Protein AF-A0A833D590-F1 (afdb_monomer_lite)

Radius of gyration: 21.76 Å; chains: 1; bounding box: 54×56×54 Å

Sequence (115 aa):
MNRILATIAAAAILALPVAAAAPKIEEAAKVFATVEADQKRLGTFCEMFKNMTLAEAEQDEKKAQDLEQKIDTSMKELGNDFITAWELQAEIDADSPDGKVYFAAADKLMAKCPR

pLDDT: mean 88.56, std 17.46, range [34.62, 98.62]

Secondary structure (DSSP, 8-state):
-------------------PPPHHHHHHHHHHHHHHH-HHHHHHHHHHHHHHHHHHH---HHHHHHHHHHHHHHHHHH-HHHHHHHHGGGT--TTSHHHHHHHHHHHHHHTTS--

Structure (mmCIF, N/CA/C/O backbone):
data_AF-A0A833D590-F1
#
_entry.id   AF-A0A833D590-F1
#
loop_
_atom_site.group_PDB
_atom_site.id
_atom_site.type_symbol
_atom_site.label_atom_id
_atom_site.label_alt_id
_atom_site.label_comp_id
_atom_site.label_asym_id
_atom_site.label_entity_id
_atom_site.label_seq_id
_atom_site.pdbx_PDB_ins_code
_atom_site.Cartn_x
_atom_site.Cartn_y
_atom_site.Cartn_z
_atom_site.occupancy
_atom_site.B_iso_or_equiv
_atom_site.auth_seq_id
_atom_site.auth_comp_id
_atom_site.auth_asym_id
_atom_site.auth_atom_id
_atom_site.pdbx_PDB_model_num
ATOM 1 N N . MET A 1 1 ? 31.078 -47.422 -42.639 1.00 36.84 1 MET A N 1
ATOM 2 C CA . MET A 1 1 ? 30.997 -46.191 -43.453 1.00 36.84 1 MET A CA 1
ATOM 3 C C . MET A 1 1 ? 29.620 -45.586 -43.254 1.00 36.84 1 MET A C 1
ATOM 5 O O . MET A 1 1 ? 28.667 -46.291 -43.528 1.00 36.84 1 MET A O 1
ATOM 9 N N . ASN A 1 2 ? 29.582 -44.345 -42.748 1.00 34.62 2 ASN A N 1
ATOM 10 C CA . ASN A 1 2 ? 28.575 -43.281 -42.922 1.00 34.62 2 ASN A CA 1
ATOM 11 C C . ASN A 1 2 ? 27.069 -43.619 -42.838 1.00 34.62 2 ASN A C 1
ATOM 13 O O . ASN A 1 2 ? 26.593 -44.483 -43.547 1.00 34.62 2 ASN A O 1
ATOM 17 N N . ARG A 1 3 ? 26.198 -42.875 -42.151 1.00 43.25 3 ARG A N 1
ATOM 18 C CA . ARG A 1 3 ? 26.281 -41.582 -41.456 1.00 43.25 3 ARG A CA 1
ATOM 19 C C . ARG A 1 3 ? 24.972 -41.429 -40.666 1.00 43.25 3 ARG A C 1
ATOM 21 O O . ARG A 1 3 ? 23.901 -41.708 -41.192 1.00 43.25 3 ARG A O 1
ATOM 28 N N . ILE A 1 4 ? 25.092 -40.967 -39.428 1.00 54.81 4 ILE A N 1
ATOM 29 C CA . ILE A 1 4 ? 24.008 -40.469 -38.575 1.00 54.81 4 ILE A CA 1
ATOM 30 C C . ILE A 1 4 ? 23.418 -39.218 -39.238 1.00 54.81 4 ILE A C 1
ATOM 32 O O . ILE A 1 4 ? 24.187 -38.333 -39.609 1.00 54.81 4 ILE A O 1
ATOM 36 N N . LEU A 1 5 ? 22.092 -39.105 -39.340 1.00 47.72 5 LEU A N 1
ATOM 37 C CA . LEU A 1 5 ? 21.425 -37.817 -39.546 1.00 47.72 5 LEU A CA 1
ATOM 38 C C . LEU A 1 5 ? 20.230 -37.712 -38.598 1.00 47.72 5 LEU A C 1
ATOM 40 O O . LEU A 1 5 ? 19.147 -38.229 -38.854 1.00 47.72 5 LEU A O 1
ATOM 44 N N . ALA A 1 6 ? 20.498 -37.057 -37.471 1.00 52.00 6 ALA A N 1
ATOM 45 C CA . ALA A 1 6 ? 19.517 -36.556 -36.530 1.00 52.00 6 ALA A CA 1
ATOM 46 C C . ALA A 1 6 ? 18.843 -35.314 -37.129 1.00 52.00 6 ALA A C 1
ATOM 48 O O . ALA A 1 6 ? 19.507 -34.320 -37.422 1.00 52.00 6 ALA A O 1
ATOM 49 N N . THR A 1 7 ? 17.527 -35.359 -37.299 1.00 52.59 7 THR A N 1
ATOM 50 C CA . THR A 1 7 ? 16.707 -34.191 -37.625 1.00 52.59 7 THR A CA 1
ATOM 51 C C . THR A 1 7 ? 16.362 -33.476 -36.322 1.00 52.59 7 THR A C 1
ATOM 53 O O . THR A 1 7 ? 15.396 -33.805 -35.639 1.00 52.59 7 THR A O 1
ATOM 56 N N . ILE A 1 8 ? 17.200 -32.511 -35.944 1.00 52.59 8 ILE A N 1
ATOM 57 C CA . ILE A 1 8 ? 16.915 -31.566 -34.862 1.00 52.59 8 ILE A CA 1
ATOM 58 C C . ILE A 1 8 ? 15.896 -30.564 -35.411 1.00 52.59 8 ILE A C 1
ATOM 60 O O . ILE A 1 8 ? 16.242 -29.681 -36.194 1.00 52.59 8 ILE A O 1
ATOM 64 N N . ALA A 1 9 ? 14.629 -30.717 -35.028 1.00 53.41 9 ALA A N 1
ATOM 65 C CA . ALA A 1 9 ? 13.625 -29.680 -35.218 1.00 53.41 9 ALA A CA 1
ATOM 66 C C . ALA A 1 9 ? 13.965 -28.519 -34.272 1.00 53.41 9 ALA A C 1
ATOM 68 O O . ALA A 1 9 ? 13.759 -28.600 -33.062 1.00 53.41 9 ALA A O 1
ATOM 69 N N . ALA A 1 10 ? 14.557 -27.463 -34.828 1.00 50.72 10 ALA A N 1
ATOM 70 C CA . ALA A 1 10 ? 14.830 -26.227 -34.119 1.00 50.72 10 ALA A CA 1
ATOM 71 C C . ALA A 1 10 ? 13.501 -25.578 -33.701 1.00 50.72 10 ALA A C 1
ATOM 73 O O . ALA A 1 10 ? 12.788 -25.006 -34.525 1.00 50.72 10 ALA A O 1
ATOM 74 N N . ALA A 1 11 ? 13.168 -25.674 -32.414 1.00 51.00 11 ALA A N 1
ATOM 75 C CA . ALA A 1 11 ? 12.152 -24.839 -31.795 1.00 51.00 11 ALA A CA 1
ATOM 76 C C . ALA A 1 11 ? 12.682 -23.399 -31.770 1.00 51.00 11 ALA A C 1
ATOM 78 O O . ALA A 1 11 ? 13.447 -23.015 -30.887 1.00 51.00 11 ALA A O 1
ATOM 79 N N . ALA A 1 12 ? 12.318 -22.613 -32.782 1.00 48.44 12 ALA A N 1
ATOM 80 C CA . ALA A 1 12 ? 12.504 -21.173 -32.764 1.00 48.44 12 ALA A CA 1
ATOM 81 C C . ALA A 1 12 ? 11.571 -20.595 -31.691 1.00 48.44 12 ALA A C 1
ATOM 83 O O . ALA A 1 12 ? 10.395 -20.337 -31.939 1.00 48.44 12 ALA A O 1
ATOM 84 N N . ILE A 1 13 ? 12.094 -20.440 -30.474 1.00 58.59 13 ILE A N 1
ATOM 85 C CA . ILE A 1 13 ? 11.468 -19.609 -29.452 1.00 58.59 13 ILE A CA 1
ATOM 86 C C . ILE A 1 13 ? 11.520 -18.190 -30.010 1.00 58.59 13 ILE A C 1
ATOM 88 O O . ILE A 1 13 ? 12.576 -17.558 -30.035 1.00 58.59 13 ILE A O 1
ATOM 92 N N . LEU A 1 14 ? 10.386 -17.716 -30.522 1.00 47.12 14 LEU A N 1
ATOM 93 C CA . LEU A 1 14 ? 10.176 -16.303 -30.782 1.00 47.12 14 LEU A CA 1
ATOM 94 C C . LEU A 1 14 ? 10.317 -15.598 -29.433 1.00 47.12 14 LEU A C 1
ATOM 96 O O . LEU A 1 14 ? 9.390 -15.589 -28.626 1.00 47.12 14 LEU A O 1
ATOM 100 N N . ALA A 1 15 ? 11.502 -15.050 -29.171 1.00 54.97 15 ALA A N 1
ATOM 101 C CA . ALA A 1 15 ? 11.688 -14.044 -28.146 1.00 54.97 15 ALA A CA 1
ATOM 102 C C . ALA A 1 15 ? 10.900 -12.813 -28.606 1.00 54.97 15 ALA A C 1
ATOM 104 O O . ALA A 1 15 ? 11.423 -11.942 -29.300 1.00 54.97 15 ALA A O 1
ATOM 105 N N . LEU A 1 16 ? 9.602 -12.793 -28.297 1.00 53.16 16 LEU A N 1
ATOM 106 C CA . LEU A 1 16 ? 8.830 -11.565 -28.352 1.00 53.16 16 LEU A CA 1
ATOM 107 C C . LEU A 1 16 ? 9.549 -10.572 -27.434 1.00 53.16 16 LEU A C 1
ATOM 109 O O . LEU A 1 16 ? 9.914 -10.953 -26.316 1.00 53.16 16 LEU A O 1
ATOM 113 N N . PRO A 1 17 ? 9.798 -9.333 -27.883 1.00 51.78 17 PRO A N 1
ATOM 114 C CA . PRO A 1 17 ? 10.295 -8.315 -26.984 1.00 51.78 17 PRO A CA 1
ATOM 115 C C . PRO A 1 17 ? 9.256 -8.194 -25.872 1.00 51.78 17 PRO A C 1
ATOM 117 O O . PRO A 1 17 ? 8.105 -7.841 -26.128 1.00 51.78 17 PRO A O 1
ATOM 120 N N . VAL A 1 18 ? 9.642 -8.554 -24.646 1.00 58.50 18 VAL A N 1
ATOM 121 C CA . VAL A 1 18 ? 8.902 -8.133 -23.461 1.00 58.50 18 VAL A CA 1
ATOM 122 C C . VAL A 1 18 ? 8.912 -6.617 -23.549 1.00 58.50 18 VAL A C 1
ATOM 124 O O . VAL A 1 18 ? 9.964 -5.997 -23.397 1.00 58.50 18 VAL A O 1
ATOM 127 N N . ALA A 1 19 ? 7.775 -6.034 -23.926 1.00 61.22 19 ALA A N 1
ATOM 128 C CA . ALA A 1 19 ? 7.597 -4.602 -23.825 1.00 61.22 19 ALA A CA 1
ATOM 129 C C . ALA A 1 19 ? 7.875 -4.262 -22.360 1.00 61.22 19 ALA A C 1
ATOM 131 O O . ALA A 1 19 ? 7.196 -4.778 -21.470 1.00 61.22 19 ALA A O 1
ATOM 132 N N . ALA A 1 20 ? 8.942 -3.501 -22.119 1.00 71.12 20 ALA A N 1
ATOM 133 C CA . ALA A 1 20 ? 9.198 -2.951 -20.801 1.00 71.12 20 ALA A CA 1
ATOM 134 C C . ALA A 1 20 ? 7.950 -2.172 -20.381 1.00 71.12 20 ALA A C 1
ATOM 136 O O . ALA A 1 20 ? 7.353 -1.479 -21.214 1.00 71.12 20 ALA A O 1
ATOM 137 N N . ALA A 1 21 ? 7.538 -2.343 -19.127 1.00 81.19 21 ALA A N 1
ATOM 138 C CA . ALA A 1 21 ? 6.367 -1.651 -18.622 1.00 81.19 21 ALA A CA 1
ATOM 139 C C . ALA A 1 21 ? 6.587 -0.137 -18.715 1.00 81.19 21 ALA A C 1
ATOM 141 O O . ALA A 1 21 ? 7.728 0.342 -18.706 1.00 81.19 21 ALA A O 1
ATOM 142 N N . ALA A 1 22 ? 5.506 0.634 -18.801 1.00 90.69 22 ALA A N 1
ATOM 143 C CA . ALA A 1 22 ? 5.638 2.083 -18.775 1.00 90.69 22 ALA A CA 1
ATOM 144 C C . ALA A 1 22 ? 6.407 2.523 -17.506 1.00 90.69 22 ALA A C 1
ATOM 146 O O . ALA A 1 22 ? 6.190 1.950 -16.435 1.00 90.69 22 ALA A O 1
ATOM 147 N N . PRO A 1 23 ? 7.267 3.561 -17.566 1.00 93.56 23 PRO A N 1
ATOM 148 C CA . PRO A 1 23 ? 8.116 3.950 -16.435 1.00 93.56 23 PRO A CA 1
ATOM 149 C C . PRO A 1 23 ? 7.360 4.152 -15.114 1.00 93.56 23 PRO A C 1
ATOM 151 O O . PRO A 1 23 ? 7.855 3.760 -14.060 1.00 93.56 23 PRO A O 1
ATOM 154 N N . LYS A 1 24 ? 6.128 4.685 -15.175 1.00 95.00 24 LYS A N 1
ATOM 155 C CA . LYS A 1 24 ? 5.259 4.872 -14.001 1.00 95.00 24 LYS A CA 1
ATOM 156 C C . LYS A 1 24 ? 4.866 3.553 -13.318 1.00 95.00 24 LYS A C 1
ATOM 158 O O . LYS A 1 24 ? 4.733 3.501 -12.101 1.00 95.00 24 LYS A O 1
ATOM 163 N N . ILE A 1 25 ? 4.722 2.478 -14.091 1.00 97.19 25 ILE A N 1
ATOM 164 C CA . ILE A 1 25 ? 4.379 1.137 -13.600 1.00 97.19 25 ILE A CA 1
ATOM 165 C C . ILE A 1 25 ? 5.587 0.493 -12.927 1.00 97.19 25 ILE A C 1
ATOM 167 O O . ILE A 1 25 ? 5.470 -0.080 -1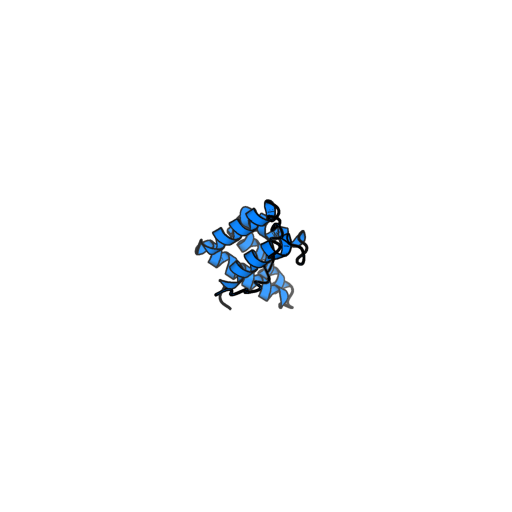1.846 1.00 97.19 25 ILE A O 1
ATOM 171 N N . GLU A 1 26 ? 6.767 0.624 -13.536 1.00 95.19 26 GLU A N 1
ATOM 172 C CA . GLU A 1 26 ? 8.011 0.145 -12.930 1.00 95.19 26 GLU A CA 1
ATOM 173 C C . GLU A 1 26 ? 8.331 0.887 -11.627 1.00 95.19 26 GLU A C 1
ATOM 175 O O . GLU A 1 26 ? 8.832 0.288 -10.675 1.00 95.19 26 GLU A O 1
ATOM 180 N N . GLU A 1 27 ? 8.052 2.190 -11.576 1.00 97.12 27 GLU A N 1
ATOM 181 C CA . GLU A 1 27 ? 8.192 3.000 -10.369 1.00 97.12 27 GLU A CA 1
ATOM 182 C C . GLU A 1 27 ? 7.229 2.543 -9.270 1.00 97.12 27 GLU A C 1
ATOM 184 O O . GLU A 1 27 ? 7.676 2.282 -8.153 1.00 97.12 27 GLU A O 1
ATOM 189 N N . ALA A 1 28 ? 5.951 2.325 -9.591 1.00 98.12 28 ALA A N 1
ATOM 190 C CA . ALA A 1 28 ? 4.981 1.783 -8.641 1.00 98.12 28 ALA A CA 1
ATOM 191 C C . ALA A 1 28 ? 5.409 0.417 -8.083 1.00 98.12 28 ALA A C 1
ATOM 193 O O . ALA A 1 28 ? 5.421 0.209 -6.869 1.00 98.12 28 ALA A O 1
ATOM 194 N N . ALA A 1 29 ? 5.864 -0.493 -8.952 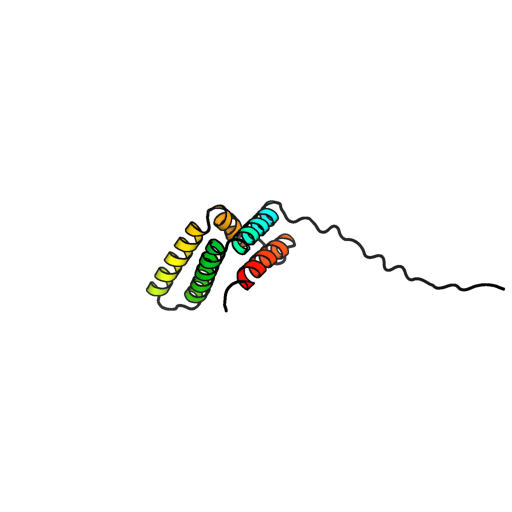1.00 97.81 29 ALA A N 1
ATOM 195 C CA . ALA A 1 29 ? 6.371 -1.798 -8.536 1.00 97.81 29 ALA A CA 1
ATOM 196 C C . ALA A 1 29 ? 7.588 -1.683 -7.597 1.00 97.81 29 ALA A C 1
ATOM 198 O O . ALA A 1 29 ? 7.707 -2.447 -6.634 1.00 97.81 29 ALA A O 1
ATOM 199 N N . LYS A 1 30 ? 8.483 -0.712 -7.833 1.00 98.12 30 LYS A N 1
ATOM 200 C CA . LYS A 1 30 ? 9.603 -0.420 -6.924 1.00 98.12 30 LYS A CA 1
ATOM 201 C C . LYS A 1 30 ? 9.103 0.104 -5.584 1.00 98.12 30 LYS A C 1
ATOM 203 O O . LYS A 1 30 ? 9.565 -0.387 -4.559 1.00 98.12 30 LYS A O 1
ATOM 208 N N . VAL A 1 31 ? 8.155 1.042 -5.572 1.00 98.62 31 VAL A N 1
ATOM 209 C CA . VAL A 1 31 ? 7.571 1.573 -4.332 1.00 98.62 31 VAL A CA 1
ATOM 210 C C . VAL A 1 31 ? 6.959 0.443 -3.502 1.00 98.62 31 VAL A C 1
ATOM 212 O O . VAL A 1 31 ? 7.308 0.307 -2.327 1.00 98.62 31 VAL A O 1
ATOM 215 N N . PHE A 1 32 ? 6.163 -0.445 -4.105 1.00 98.62 32 PHE A N 1
ATOM 216 C CA . PHE A 1 32 ? 5.617 -1.618 -3.410 1.00 98.62 32 PHE A CA 1
ATOM 217 C C . PHE A 1 32 ? 6.711 -2.525 -2.837 1.00 98.62 32 PHE A C 1
ATOM 219 O O . PHE A 1 32 ? 6.607 -2.962 -1.692 1.00 98.62 32 PHE A O 1
ATOM 226 N N . ALA A 1 33 ? 7.805 -2.746 -3.572 1.00 98.25 33 ALA A N 1
ATOM 227 C CA . ALA A 1 33 ? 8.946 -3.504 -3.062 1.00 98.25 33 ALA A CA 1
ATOM 228 C C . ALA A 1 33 ? 9.655 -2.807 -1.881 1.00 98.25 33 ALA A C 1
ATO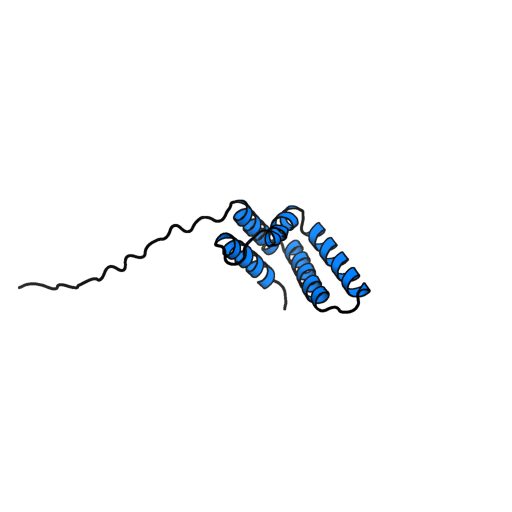M 230 O O . ALA A 1 33 ? 10.153 -3.488 -0.983 1.00 98.25 33 ALA A O 1
ATOM 231 N N . THR A 1 34 ? 9.691 -1.468 -1.837 1.00 98.19 34 THR A N 1
ATOM 232 C CA . THR A 1 34 ? 10.228 -0.741 -0.670 1.00 98.19 34 THR A CA 1
ATOM 233 C C . THR A 1 34 ? 9.324 -0.863 0.555 1.00 98.19 34 THR A C 1
ATOM 235 O O . THR A 1 34 ? 9.837 -0.996 1.662 1.00 98.19 34 THR A O 1
ATOM 238 N N . VAL A 1 35 ? 7.999 -0.873 0.369 1.00 98.50 35 VAL A N 1
ATOM 239 C CA . VAL A 1 35 ? 7.037 -1.134 1.452 1.00 98.50 35 VAL A CA 1
ATOM 240 C C . VAL A 1 35 ? 7.175 -2.569 1.953 1.00 98.50 35 VAL A C 1
ATOM 242 O O . VAL A 1 35 ? 7.230 -2.773 3.158 1.00 98.50 35 VAL A O 1
ATOM 245 N N . GLU A 1 36 ? 7.312 -3.552 1.055 1.00 97.56 36 GLU A N 1
ATOM 246 C CA . GLU A 1 36 ? 7.573 -4.956 1.414 1.00 97.56 36 GLU A CA 1
ATOM 247 C C . GLU A 1 36 ? 8.826 -5.106 2.295 1.00 97.56 36 GLU A C 1
ATOM 249 O O . GLU A 1 36 ? 8.841 -5.917 3.221 1.00 97.56 36 GLU A O 1
ATOM 254 N N . ALA A 1 37 ? 9.887 -4.353 1.997 1.00 97.75 37 ALA A N 1
ATOM 255 C CA . ALA A 1 37 ? 11.168 -4.454 2.691 1.00 97.75 37 ALA A CA 1
ATOM 256 C C . ALA A 1 37 ? 11.221 -3.696 4.032 1.00 97.75 37 ALA A C 1
ATOM 258 O O . ALA A 1 37 ? 12.075 -4.000 4.868 1.00 97.75 37 ALA A O 1
ATOM 259 N N . ASP A 1 38 ? 10.334 -2.724 4.253 1.00 97.94 38 ASP A N 1
ATOM 260 C CA . ASP A 1 38 ? 10.258 -1.938 5.485 1.00 97.94 38 ASP A CA 1
ATOM 261 C C . ASP A 1 38 ? 9.191 -2.521 6.418 1.00 97.94 38 ASP A C 1
ATOM 263 O O . ASP A 1 38 ? 7.997 -2.435 6.152 1.00 97.94 38 ASP A O 1
ATOM 267 N N . GLN A 1 39 ? 9.605 -3.090 7.553 1.00 96.81 39 GLN A N 1
ATOM 268 C CA . GLN A 1 39 ? 8.678 -3.752 8.479 1.00 96.81 39 GLN A CA 1
ATOM 269 C C . GLN A 1 39 ? 7.586 -2.825 9.029 1.00 96.81 39 GLN A C 1
ATOM 271 O O . GLN A 1 39 ? 6.468 -3.284 9.270 1.00 96.81 39 GLN A O 1
ATOM 276 N N . LYS A 1 40 ? 7.888 -1.537 9.238 1.00 97.75 40 LYS A N 1
ATOM 277 C CA . LYS A 1 40 ? 6.902 -0.577 9.738 1.00 97.75 40 LYS A CA 1
ATOM 278 C C . LYS A 1 40 ? 5.890 -0.263 8.642 1.00 97.75 40 LYS A C 1
ATOM 280 O O . LYS A 1 40 ? 4.693 -0.355 8.897 1.00 97.75 40 LYS A O 1
ATOM 285 N N . ARG A 1 41 ? 6.354 0.076 7.433 1.00 98.12 41 ARG A N 1
ATOM 286 C CA . ARG A 1 41 ? 5.466 0.369 6.295 1.00 98.12 41 ARG A CA 1
ATOM 287 C C . ARG A 1 41 ? 4.653 -0.863 5.910 1.00 98.12 41 ARG A C 1
ATOM 289 O O . ARG A 1 41 ? 3.459 -0.732 5.680 1.00 98.12 41 ARG A O 1
ATOM 296 N N . LEU A 1 42 ? 5.247 -2.054 5.928 1.00 98.56 42 LEU A N 1
ATOM 297 C CA . LEU A 1 42 ? 4.535 -3.307 5.695 1.00 98.56 42 LEU A CA 1
ATOM 298 C C . LEU A 1 42 ? 3.414 -3.526 6.716 1.00 98.56 42 LEU A C 1
ATOM 300 O O . LEU A 1 42 ? 2.302 -3.882 6.338 1.00 98.56 42 LEU A O 1
ATOM 304 N N . GLY A 1 43 ? 3.686 -3.280 8.002 1.00 98.19 43 GLY A N 1
ATOM 305 C CA . GLY A 1 43 ? 2.671 -3.344 9.054 1.00 98.19 43 GLY A CA 1
ATOM 306 C C . GLY A 1 43 ? 1.504 -2.389 8.794 1.00 98.19 43 GLY A C 1
ATOM 307 O O . GLY A 1 43 ? 0.353 -2.825 8.790 1.00 98.19 43 GLY A O 1
ATOM 308 N N . THR A 1 44 ? 1.802 -1.119 8.496 1.00 98.50 44 THR A N 1
ATOM 309 C CA . THR A 1 44 ? 0.789 -0.110 8.139 1.00 98.50 44 THR A CA 1
ATOM 310 C C . THR A 1 44 ? -0.008 -0.523 6.896 1.00 98.50 44 THR A C 1
ATOM 312 O O . THR A 1 44 ? -1.232 -0.413 6.885 1.00 98.50 44 THR A O 1
ATOM 315 N N . PHE A 1 45 ? 0.656 -1.050 5.864 1.00 98.56 45 PHE A N 1
ATOM 316 C CA . PHE A 1 45 ? 0.001 -1.532 4.649 1.00 98.56 45 PHE A CA 1
ATOM 317 C C . PHE A 1 45 ? -0.960 -2.689 4.938 1.00 98.56 45 PHE A C 1
ATOM 319 O O . PHE A 1 45 ? -2.086 -2.700 4.447 1.00 98.56 45 PHE A O 1
ATOM 326 N N . CYS A 1 46 ? -0.559 -3.651 5.766 1.00 98.38 46 CYS A N 1
ATOM 327 C CA . CYS A 1 46 ? -1.423 -4.780 6.093 1.00 98.38 46 CYS A CA 1
ATOM 328 C C . CYS A 1 46 ? -2.636 -4.378 6.935 1.00 98.38 46 CYS A C 1
ATOM 330 O O . CYS A 1 46 ? -3.716 -4.945 6.761 1.00 98.38 46 CYS A O 1
ATOM 332 N N . GLU A 1 47 ? -2.490 -3.387 7.816 1.00 97.88 47 GLU A N 1
ATOM 333 C CA . GLU A 1 47 ? -3.629 -2.803 8.523 1.00 97.88 47 GLU A CA 1
ATOM 334 C C . GLU A 1 47 ? -4.587 -2.089 7.560 1.00 97.88 47 GLU A C 1
ATOM 336 O O . GLU A 1 47 ? -5.796 -2.319 7.624 1.00 97.88 47 GLU A O 1
ATOM 341 N N . MET A 1 48 ? -4.053 -1.298 6.623 1.00 97.75 48 MET A N 1
ATOM 342 C CA . MET A 1 48 ? -4.833 -0.660 5.560 1.00 97.75 48 MET A CA 1
ATOM 343 C C . MET A 1 48 ? -5.629 -1.692 4.756 1.00 97.75 48 MET A C 1
ATOM 345 O O . MET A 1 48 ? -6.848 -1.583 4.649 1.00 97.75 48 MET A O 1
ATOM 349 N N . PHE A 1 49 ? -4.957 -2.728 4.247 1.00 96.75 49 PHE A N 1
ATO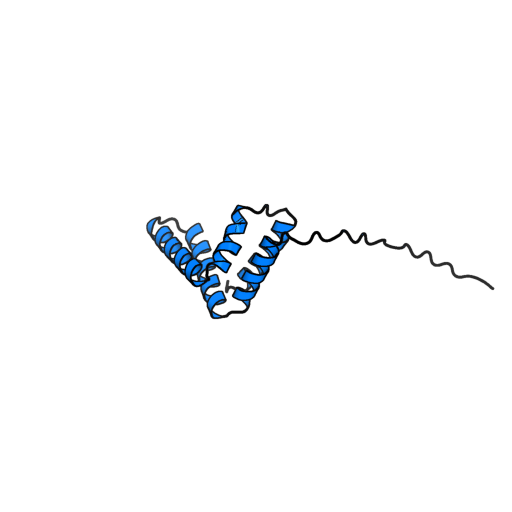M 350 C CA . PHE A 1 49 ? -5.568 -3.764 3.415 1.00 96.75 49 PHE A CA 1
ATOM 351 C C . PHE A 1 49 ? -6.671 -4.537 4.155 1.00 96.75 49 PHE A C 1
ATOM 353 O O . PHE A 1 49 ? -7.752 -4.786 3.614 1.00 96.75 49 PHE A O 1
ATOM 360 N N . LYS A 1 50 ? -6.444 -4.849 5.437 1.00 96.62 50 LYS A N 1
ATOM 361 C CA . LYS A 1 50 ? -7.470 -5.435 6.304 1.00 96.62 50 LYS A CA 1
ATOM 362 C C . LYS A 1 50 ? -8.677 -4.509 6.451 1.00 96.62 50 LYS A C 1
ATOM 364 O O . LYS A 1 50 ? -9.808 -4.975 6.341 1.00 96.62 50 LYS A O 1
ATOM 369 N N . ASN A 1 51 ? -8.455 -3.221 6.714 1.00 96.94 51 ASN A N 1
ATOM 370 C CA . ASN A 1 51 ? -9.546 -2.262 6.882 1.00 96.94 51 ASN A CA 1
ATOM 371 C C . ASN A 1 51 ? -10.338 -2.068 5.582 1.00 96.94 51 ASN A C 1
ATOM 373 O O . ASN A 1 51 ? -11.556 -1.972 5.664 1.00 96.94 51 ASN A O 1
ATOM 377 N N . MET A 1 52 ? -9.690 -2.097 4.409 1.00 95.19 52 MET A N 1
ATOM 378 C CA . MET A 1 52 ? -10.378 -2.090 3.107 1.00 95.19 52 MET A CA 1
ATOM 379 C C . MET A 1 52 ? -11.314 -3.294 2.968 1.00 95.19 52 MET A C 1
ATOM 381 O O . MET A 1 52 ? -12.500 -3.125 2.708 1.00 95.19 52 MET A O 1
ATOM 385 N N . THR A 1 53 ? -10.813 -4.499 3.256 1.00 94.38 53 THR A N 1
ATOM 386 C CA . THR A 1 53 ? -11.620 -5.732 3.207 1.00 94.38 53 THR A CA 1
ATOM 387 C C . THR A 1 53 ? -12.808 -5.678 4.177 1.00 94.38 53 THR A C 1
ATOM 389 O O . THR A 1 53 ? -13.903 -6.141 3.867 1.00 94.38 53 THR A O 1
ATOM 392 N N . LEU A 1 54 ? -12.604 -5.115 5.375 1.00 95.75 54 LEU A N 1
ATOM 393 C CA . LEU A 1 54 ? -13.678 -4.932 6.352 1.00 95.75 54 LEU A CA 1
ATOM 394 C C . LEU A 1 54 ? -14.701 -3.891 5.889 1.00 95.75 54 LEU A C 1
ATOM 396 O O . LEU A 1 54 ? -15.891 -4.113 6.082 1.00 95.75 54 LEU A O 1
ATOM 400 N N . ALA A 1 55 ? -14.254 -2.784 5.291 1.00 95.31 55 ALA A N 1
ATOM 401 C CA . ALA A 1 55 ? -15.126 -1.712 4.821 1.00 95.31 55 ALA A CA 1
ATOM 402 C C . ALA A 1 55 ? -16.048 -2.197 3.696 1.00 95.31 55 ALA A C 1
ATOM 404 O O . ALA A 1 55 ? -17.239 -1.912 3.725 1.00 95.31 55 ALA A O 1
ATOM 405 N N . GLU A 1 56 ? -15.531 -3.005 2.765 1.00 93.00 56 GLU A N 1
ATOM 406 C CA . GLU A 1 56 ? -16.320 -3.613 1.682 1.00 93.00 56 GLU A CA 1
ATOM 407 C C . GLU A 1 56 ? -17.441 -4.535 2.189 1.00 93.00 56 GLU A C 1
ATOM 409 O O . GLU A 1 56 ? -18.480 -4.674 1.542 1.00 93.00 56 GLU A O 1
ATOM 414 N N . ALA A 1 57 ? -17.234 -5.181 3.339 1.00 94.31 57 ALA A N 1
ATOM 415 C CA . ALA A 1 57 ? -18.197 -6.099 3.941 1.00 94.31 57 ALA A CA 1
ATOM 416 C C . ALA A 1 57 ? -19.129 -5.431 4.971 1.00 94.31 57 ALA A C 1
ATOM 418 O O . ALA A 1 57 ? -20.085 -6.066 5.429 1.00 94.31 57 ALA A O 1
ATOM 419 N N . GLU A 1 58 ? -18.848 -4.191 5.376 1.00 96.56 58 GLU A N 1
ATOM 420 C CA . GLU A 1 58 ? -19.584 -3.496 6.428 1.00 96.56 58 GLU A CA 1
ATOM 421 C C . GLU A 1 58 ? -20.891 -2.898 5.888 1.00 96.56 58 GLU A C 1
ATOM 423 O O . GLU A 1 58 ? -20.938 -2.285 4.826 1.00 96.56 58 GLU A O 1
ATOM 428 N N . GLN A 1 59 ? -21.978 -3.090 6.636 1.00 96.44 59 GLN A N 1
ATOM 429 C CA . GLN A 1 59 ? -23.317 -2.616 6.265 1.00 96.44 59 GLN A CA 1
ATOM 430 C C . GLN A 1 59 ? -23.758 -1.413 7.102 1.00 96.44 59 GLN A C 1
ATOM 432 O O . GLN A 1 59 ? -24.698 -0.709 6.735 1.00 96.44 59 GLN A O 1
ATOM 437 N N . ASP A 1 60 ? -23.106 -1.186 8.241 1.00 97.69 60 ASP A N 1
ATOM 438 C CA . ASP A 1 60 ? -23.312 -0.011 9.074 1.00 97.69 60 ASP A CA 1
ATOM 439 C C . ASP A 1 60 ? -22.492 1.167 8.530 1.00 97.69 60 ASP A C 1
ATOM 441 O O . ASP A 1 60 ? -21.262 1.170 8.588 1.00 97.69 60 ASP A O 1
ATOM 445 N N . GLU A 1 61 ? -23.185 2.191 8.031 1.00 95.44 61 GLU A N 1
ATOM 446 C CA . GLU A 1 61 ? -22.582 3.384 7.419 1.00 95.44 61 GLU A CA 1
ATOM 447 C C . GL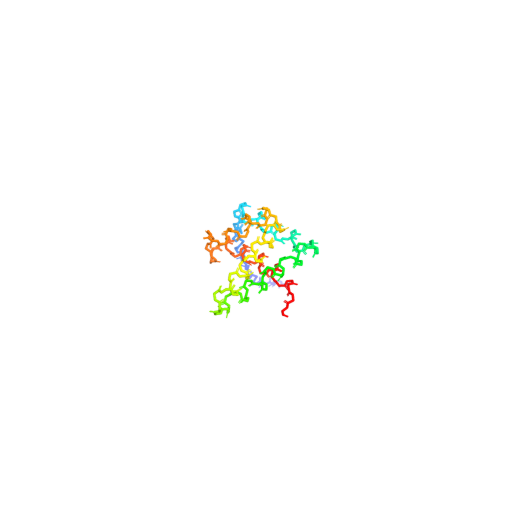U A 1 61 ? -21.564 4.076 8.335 1.00 95.44 61 GLU A C 1
ATOM 449 O O . GLU A 1 61 ? -20.503 4.505 7.882 1.00 95.44 61 GLU A O 1
ATOM 454 N N . LYS A 1 62 ? -21.839 4.146 9.642 1.00 96.12 62 LYS A N 1
ATOM 455 C CA . LYS A 1 62 ? -20.933 4.804 10.585 1.00 96.12 62 LYS A CA 1
ATOM 456 C C . LYS A 1 62 ? -19.649 3.998 10.756 1.00 96.12 62 LYS A C 1
ATOM 458 O O . LYS A 1 62 ? -18.563 4.570 10.791 1.00 96.12 62 LYS A O 1
ATOM 463 N N . LYS A 1 63 ? -19.756 2.673 10.856 1.00 96.81 63 LYS A N 1
ATOM 464 C CA . LYS A 1 63 ? -18.574 1.806 10.939 1.00 96.81 63 LYS A CA 1
ATOM 465 C C . LYS A 1 63 ? -17.776 1.800 9.639 1.00 96.81 63 LYS A C 1
ATOM 467 O O . LYS A 1 63 ? -16.550 1.790 9.708 1.00 96.81 63 LYS A O 1
ATOM 472 N N . ALA A 1 64 ? -18.445 1.840 8.487 1.00 95.50 64 ALA A N 1
ATOM 473 C CA . ALA A 1 64 ? -17.785 1.968 7.192 1.00 95.50 64 ALA A CA 1
ATOM 474 C C . ALA A 1 64 ? -16.978 3.275 7.125 1.00 95.50 64 ALA A C 1
ATOM 476 O O . ALA A 1 64 ? -15.786 3.243 6.828 1.00 95.50 64 ALA A O 1
ATOM 477 N N . GLN A 1 65 ? -17.569 4.398 7.547 1.00 96.06 65 GLN A N 1
ATOM 478 C CA . GLN A 1 65 ? -16.875 5.685 7.624 1.00 96.06 65 GLN A CA 1
ATOM 479 C C . GLN A 1 65 ? -15.669 5.656 8.584 1.00 96.06 65 GLN A C 1
ATOM 481 O O . GLN A 1 65 ? -14.606 6.195 8.271 1.00 96.06 65 GLN A O 1
ATOM 486 N N . ASP A 1 66 ? -15.802 5.016 9.750 1.00 97.50 66 ASP A N 1
ATOM 487 C CA . ASP A 1 66 ? -14.688 4.852 10.694 1.00 97.50 66 ASP A CA 1
ATOM 488 C C . ASP A 1 66 ? -13.546 4.002 10.092 1.00 97.50 66 ASP A C 1
ATOM 490 O O . ASP A 1 66 ? -12.373 4.216 10.416 1.00 97.50 66 ASP A O 1
ATOM 494 N N . LEU A 1 67 ? -13.861 3.026 9.231 1.00 97.69 67 LEU A N 1
ATOM 495 C CA . LEU A 1 67 ? -12.871 2.219 8.508 1.00 97.69 67 LEU A CA 1
ATOM 496 C C . LEU A 1 67 ? -12.197 3.020 7.388 1.00 97.69 67 LEU A C 1
ATOM 498 O O . LEU A 1 67 ? -10.972 2.976 7.290 1.00 97.69 67 LEU A O 1
ATOM 502 N N . GLU A 1 68 ? -12.950 3.802 6.614 1.00 96.38 68 GLU A N 1
ATOM 503 C CA . GLU A 1 68 ? -12.412 4.713 5.592 1.00 96.38 68 GLU A CA 1
ATOM 504 C C . GLU A 1 68 ? -11.405 5.702 6.189 1.00 96.38 68 GLU A C 1
ATOM 506 O O . GLU A 1 68 ? -10.291 5.839 5.688 1.00 96.38 68 GLU A O 1
ATOM 511 N N . GLN A 1 69 ? -11.721 6.310 7.337 1.00 97.94 69 GLN A N 1
ATOM 512 C CA . GLN A 1 69 ? -10.791 7.218 8.022 1.00 97.94 69 GLN A CA 1
ATOM 513 C C . GLN A 1 69 ? -9.483 6.530 8.444 1.00 97.94 69 GLN A C 1
ATOM 515 O O . GLN A 1 69 ? -8.411 7.148 8.426 1.00 97.94 69 GLN A O 1
ATOM 520 N N . LYS A 1 70 ? -9.546 5.250 8.831 1.00 97.69 70 LYS A N 1
ATOM 521 C CA . LYS A 1 70 ? -8.348 4.462 9.153 1.00 97.69 70 LYS A CA 1
ATOM 522 C C . LYS A 1 70 ? -7.539 4.153 7.900 1.00 97.69 70 LYS A C 1
ATOM 524 O O . LYS A 1 70 ? -6.323 4.303 7.943 1.00 97.69 70 LYS A O 1
ATOM 529 N N . ILE A 1 71 ? -8.195 3.785 6.800 1.00 97.81 71 ILE A N 1
ATOM 530 C CA . ILE A 1 71 ? -7.548 3.557 5.499 1.00 97.81 71 ILE A CA 1
ATOM 531 C C . ILE A 1 71 ? -6.818 4.830 5.051 1.00 97.81 71 ILE A C 1
ATOM 533 O O . ILE A 1 71 ? -5.625 4.772 4.761 1.00 97.81 71 ILE A O 1
ATOM 537 N N . ASP A 1 72 ? -7.480 5.988 5.104 1.00 97.38 72 ASP A N 1
ATOM 538 C CA . ASP A 1 72 ? -6.889 7.289 4.767 1.00 97.38 72 ASP A CA 1
ATOM 539 C C . ASP A 1 72 ? -5.682 7.635 5.645 1.00 97.38 72 ASP A C 1
ATOM 541 O O . ASP A 1 72 ? -4.694 8.213 5.182 1.00 97.38 72 ASP A O 1
ATOM 5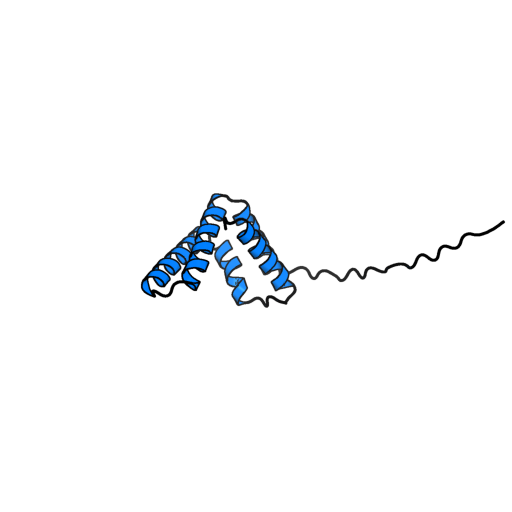45 N N . THR A 1 73 ? -5.758 7.306 6.935 1.00 97.81 73 THR A N 1
ATOM 546 C CA . THR A 1 73 ? -4.648 7.511 7.872 1.00 97.81 73 THR A CA 1
ATOM 547 C C . THR A 1 73 ? -3.465 6.622 7.497 1.00 97.81 73 THR A C 1
ATOM 549 O O . THR A 1 73 ? -2.348 7.123 7.372 1.00 97.81 73 THR A O 1
ATOM 552 N N . SER A 1 74 ? -3.702 5.336 7.228 1.00 98.06 74 SER A N 1
ATOM 553 C CA . SER A 1 74 ? -2.656 4.412 6.788 1.00 98.06 74 SER A CA 1
ATOM 554 C C . SER A 1 74 ? -2.032 4.833 5.454 1.00 98.06 74 SER A C 1
ATOM 556 O O . SER A 1 74 ? -0.811 4.809 5.335 1.00 98.06 74 SER A O 1
ATOM 558 N N . MET A 1 75 ? -2.824 5.297 4.481 1.00 97.25 75 MET A N 1
ATOM 559 C CA . MET A 1 75 ? -2.324 5.832 3.205 1.00 97.25 75 MET A CA 1
ATOM 560 C C . MET A 1 75 ? -1.349 6.996 3.422 1.00 97.25 75 MET A C 1
ATOM 562 O O . MET A 1 75 ? -0.250 7.009 2.865 1.00 97.25 75 MET A O 1
ATOM 566 N N . LYS A 1 76 ? -1.703 7.946 4.297 1.00 97.25 76 LYS A N 1
ATOM 567 C CA . LYS A 1 76 ? -0.826 9.076 4.653 1.00 97.25 76 LYS A CA 1
ATOM 568 C C . LYS A 1 76 ? 0.452 8.620 5.354 1.00 97.25 76 LYS A C 1
ATOM 570 O O . LYS A 1 76 ? 1.520 9.163 5.083 1.00 97.25 76 LYS A O 1
ATOM 575 N N . GLU A 1 77 ? 0.360 7.629 6.238 1.00 97.69 77 GLU A N 1
ATOM 576 C CA . GLU A 1 77 ? 1.523 7.060 6.926 1.00 97.69 77 GLU A CA 1
ATOM 577 C C . GLU A 1 77 ? 2.453 6.264 6.000 1.00 97.69 77 GLU A C 1
ATOM 579 O O . GLU A 1 77 ? 3.662 6.219 6.244 1.00 97.69 77 GLU A O 1
ATOM 584 N N . LEU A 1 78 ? 1.912 5.648 4.945 1.00 98.00 78 LEU A N 1
ATOM 585 C CA . LEU A 1 78 ? 2.685 4.934 3.926 1.00 98.00 78 LEU A CA 1
ATOM 586 C C . LEU A 1 78 ? 3.480 5.879 3.023 1.00 98.00 78 LEU A C 1
ATOM 588 O O . LEU A 1 78 ? 4.537 5.476 2.530 1.00 98.00 78 LEU A O 1
ATOM 592 N N . GLY A 1 79 ? 3.016 7.122 2.877 1.00 97.50 79 GLY A N 1
ATOM 593 C CA . GLY A 1 79 ? 3.716 8.204 2.193 1.00 97.50 79 GLY A CA 1
ATOM 594 C C . GLY A 1 79 ? 3.194 8.492 0.785 1.00 97.50 79 GLY A C 1
ATOM 595 O O . GLY A 1 79 ? 2.519 7.679 0.158 1.00 97.50 79 GLY A O 1
ATOM 596 N N . ASN A 1 80 ? 3.522 9.682 0.275 1.00 97.62 80 ASN A N 1
ATOM 597 C CA . ASN A 1 80 ? 3.028 10.167 -1.020 1.00 97.62 80 ASN A CA 1
ATOM 598 C C . ASN A 1 80 ? 3.502 9.324 -2.214 1.00 97.62 80 ASN A C 1
ATOM 600 O O . ASN A 1 80 ? 2.797 9.247 -3.218 1.00 97.62 80 ASN A O 1
ATOM 604 N N . ASP A 1 81 ? 4.683 8.711 -2.119 1.00 97.56 81 ASP A N 1
ATOM 605 C CA . ASP A 1 81 ? 5.197 7.772 -3.121 1.00 97.56 81 ASP A CA 1
ATOM 606 C C . ASP A 1 81 ? 4.272 6.557 -3.246 1.00 97.56 81 ASP A C 1
ATOM 608 O O . ASP A 1 81 ? 3.894 6.174 -4.352 1.00 97.56 81 ASP A O 1
ATOM 612 N N . PHE A 1 82 ? 3.852 5.999 -2.108 1.00 98.38 82 PHE A N 1
ATOM 613 C CA . PHE A 1 82 ? 2.905 4.895 -2.064 1.00 98.38 82 PHE A CA 1
ATOM 614 C C . PHE A 1 82 ? 1.526 5.309 -2.566 1.00 98.38 82 PHE A C 1
ATOM 616 O O . PHE A 1 82 ? 0.964 4.590 -3.381 1.00 98.38 82 PHE A O 1
ATOM 623 N N . ILE A 1 83 ? 1.007 6.464 -2.138 1.00 97.88 83 ILE A N 1
ATOM 624 C CA . ILE A 1 83 ? -0.292 6.975 -2.607 1.00 97.88 83 ILE A CA 1
ATOM 625 C C . ILE A 1 83 ? -0.291 7.094 -4.135 1.00 97.88 83 ILE A C 1
ATOM 627 O O . ILE A 1 83 ? -1.152 6.518 -4.793 1.00 97.88 83 ILE A O 1
ATOM 631 N N . THR A 1 84 ? 0.731 7.745 -4.698 1.00 97.44 84 THR A N 1
ATOM 632 C CA . THR A 1 84 ? 0.870 7.914 -6.153 1.00 97.44 84 THR A CA 1
ATOM 633 C C . THR A 1 84 ? 0.933 6.563 -6.864 1.00 97.44 84 THR A C 1
ATOM 635 O O . THR A 1 84 ? 0.277 6.373 -7.882 1.00 97.44 84 THR A O 1
ATOM 638 N N . ALA A 1 85 ? 1.702 5.609 -6.328 1.00 97.94 85 ALA A N 1
ATOM 639 C CA . ALA A 1 85 ? 1.780 4.262 -6.881 1.00 97.94 85 ALA A CA 1
ATOM 640 C C . ALA A 1 85 ? 0.426 3.536 -6.815 1.00 97.94 85 ALA A C 1
ATOM 642 O O . ALA A 1 85 ? 0.016 2.934 -7.799 1.00 97.94 85 ALA A O 1
ATOM 643 N N . TRP A 1 86 ? -0.271 3.607 -5.681 1.00 97.50 86 TRP A N 1
ATOM 644 C CA . TRP A 1 86 ? -1.525 2.900 -5.416 1.00 97.50 86 TRP A CA 1
ATOM 645 C C . TRP A 1 86 ? -2.703 3.424 -6.243 1.00 97.50 86 TRP A C 1
ATOM 647 O O . TRP A 1 86 ? -3.554 2.647 -6.679 1.00 97.50 86 TRP A O 1
ATOM 657 N N . GLU A 1 87 ? -2.760 4.734 -6.481 1.00 96.25 87 GLU A N 1
ATOM 658 C CA . GLU A 1 87 ? -3.826 5.383 -7.254 1.00 96.25 87 GLU A CA 1
ATOM 659 C C . GLU A 1 87 ? -3.787 5.020 -8.744 1.00 96.25 87 GLU A C 1
ATOM 661 O O . GLU A 1 87 ? -4.823 5.050 -9.410 1.00 96.25 87 GLU A O 1
ATOM 666 N N . LEU A 1 88 ? -2.634 4.578 -9.265 1.00 96.19 88 LEU A N 1
ATOM 667 C CA . LEU A 1 88 ? -2.510 4.159 -10.664 1.00 96.19 88 LEU A CA 1
ATOM 668 C C . LEU A 1 88 ? -3.461 3.018 -11.034 1.00 96.19 88 LEU A C 1
ATOM 670 O O . LEU A 1 88 ? -3.837 2.912 -12.200 1.00 96.19 88 LEU A O 1
ATOM 674 N N . GLN A 1 89 ? -3.893 2.192 -10.076 1.00 93.81 89 GLN A N 1
ATOM 675 C CA . GLN A 1 89 ? -4.858 1.120 -10.344 1.00 93.81 89 GLN A CA 1
ATOM 676 C C . GLN A 1 89 ? -6.167 1.626 -10.970 1.00 93.81 89 GLN A C 1
ATOM 678 O O . GLN A 1 89 ? -6.810 0.882 -11.702 1.00 93.81 89 GLN A O 1
ATOM 683 N N . ALA A 1 90 ? -6.549 2.885 -10.718 1.00 94.50 90 ALA A N 1
ATOM 684 C CA . ALA A 1 90 ? -7.747 3.492 -11.295 1.00 94.50 90 ALA A CA 1
ATOM 685 C C . ALA A 1 90 ? -7.590 3.835 -12.790 1.00 94.50 90 ALA A C 1
ATOM 687 O O . ALA A 1 90 ? -8.583 4.035 -13.486 1.00 94.50 90 ALA A O 1
ATOM 688 N N . GLU A 1 91 ? -6.353 3.911 -13.289 1.00 93.06 91 GLU A N 1
ATOM 689 C CA . GLU A 1 91 ? -6.028 4.280 -14.672 1.00 93.06 91 GLU A CA 1
ATOM 690 C C . GLU A 1 91 ? -5.597 3.088 -15.536 1.00 93.06 91 GLU A C 1
ATOM 692 O O . GLU A 1 91 ? -5.472 3.221 -16.756 1.00 93.06 91 GLU A O 1
ATOM 697 N N . ILE A 1 92 ? -5.294 1.945 -14.918 1.00 94.06 92 ILE A N 1
ATOM 698 C CA . ILE A 1 92 ? -4.668 0.805 -15.586 1.00 94.06 92 ILE A CA 1
ATOM 699 C C . ILE A 1 92 ? -5.718 -0.237 -15.976 1.00 94.06 92 ILE A C 1
ATOM 701 O O . ILE A 1 92 ? -6.468 -0.734 -15.142 1.00 94.06 92 ILE A O 1
ATOM 705 N N . ASP A 1 93 ? -5.699 -0.646 -17.244 1.00 95.06 93 ASP A N 1
ATOM 706 C CA . ASP A 1 93 ? -6.385 -1.859 -17.690 1.00 95.06 93 ASP A CA 1
ATOM 707 C C . ASP A 1 93 ? -5.655 -3.099 -17.147 1.00 95.06 93 ASP A C 1
ATOM 709 O O . ASP A 1 93 ? -4.492 -3.340 -17.491 1.00 95.06 93 ASP A O 1
ATOM 713 N N . ALA A 1 94 ? -6.337 -3.893 -16.320 1.00 92.75 94 ALA A N 1
ATOM 714 C CA . ALA A 1 94 ? -5.791 -5.094 -15.692 1.00 92.75 94 ALA A CA 1
ATOM 715 C C . ALA A 1 94 ? -5.322 -6.165 -16.687 1.00 92.75 94 ALA A C 1
ATOM 717 O O . ALA A 1 94 ? -4.363 -6.884 -16.396 1.00 92.75 94 ALA A O 1
ATOM 718 N N . ASP A 1 95 ? -5.926 -6.236 -17.876 1.00 94.69 95 ASP A N 1
ATOM 719 C CA . ASP A 1 95 ? -5.569 -7.235 -18.887 1.00 94.69 95 ASP A CA 1
ATOM 720 C C . ASP A 1 95 ? -4.382 -6.806 -19.767 1.00 94.69 95 ASP A C 1
ATOM 722 O O . ASP A 1 95 ? -3.774 -7.633 -20.470 1.00 94.69 95 ASP A O 1
ATOM 726 N N . SER A 1 96 ? -4.000 -5.527 -19.696 1.00 94.88 96 SER A N 1
ATOM 727 C CA . SER A 1 96 ? -2.865 -4.968 -20.429 1.00 94.88 96 SER A CA 1
ATOM 728 C C . SER A 1 96 ? -1.510 -5.494 -19.914 1.00 94.88 96 SER A C 1
ATOM 730 O O . SER A 1 96 ? -1.407 -5.984 -18.785 1.00 94.88 96 SER A O 1
ATOM 732 N N . PRO A 1 97 ? -0.425 -5.398 -20.712 1.00 95.19 97 PRO A N 1
ATOM 733 C CA . PRO A 1 97 ? 0.921 -5.732 -20.238 1.00 95.19 97 PRO A CA 1
ATOM 734 C C . PRO A 1 97 ? 1.329 -4.950 -18.980 1.00 95.19 97 PRO A C 1
ATOM 736 O O . PRO A 1 97 ? 1.875 -5.541 -18.051 1.00 95.19 97 PRO A O 1
ATOM 739 N N . ASP A 1 98 ? 1.003 -3.657 -18.928 1.00 95.38 98 ASP A N 1
ATOM 740 C CA . ASP A 1 98 ? 1.258 -2.790 -17.773 1.00 95.38 98 ASP A CA 1
ATOM 741 C C . ASP A 1 98 ? 0.422 -3.206 -16.554 1.00 95.38 98 ASP A C 1
ATOM 743 O O . ASP A 1 98 ? 0.957 -3.305 -15.449 1.00 95.38 98 ASP A O 1
ATOM 747 N N . GLY A 1 99 ? -0.857 -3.539 -16.759 1.00 95.69 99 GLY A N 1
ATOM 748 C CA . GLY A 1 99 ? -1.743 -4.087 -15.728 1.00 95.69 99 GLY A CA 1
ATOM 749 C C . GLY A 1 99 ? -1.173 -5.328 -15.074 1.00 95.69 99 GLY A C 1
ATOM 750 O O . GLY A 1 99 ? -1.050 -5.384 -13.854 1.00 95.69 99 GLY A O 1
ATOM 751 N N . LYS A 1 100 ? -0.711 -6.288 -15.874 1.00 96.31 100 LYS A N 1
ATOM 752 C CA . LYS A 1 100 ? -0.107 -7.520 -15.350 1.00 96.31 100 LYS A CA 1
ATOM 753 C C . LYS A 1 100 ? 1.116 -7.249 -14.480 1.00 96.31 100 LYS A C 1
ATOM 755 O O . LYS A 1 100 ? 1.289 -7.923 -13.470 1.00 96.31 100 LYS A O 1
ATOM 760 N N . VAL A 1 101 ? 1.954 -6.279 -14.848 1.00 96.31 101 VAL A N 1
ATOM 761 C CA . VAL A 1 101 ? 3.130 -5.910 -14.044 1.00 96.31 101 VAL A CA 1
ATOM 762 C C . VAL A 1 101 ? 2.709 -5.223 -12.747 1.00 96.31 101 VAL A C 1
ATOM 764 O O . VAL A 1 101 ? 3.182 -5.608 -11.676 1.00 96.31 101 VAL A O 1
ATOM 767 N N . TYR A 1 102 ? 1.804 -4.248 -12.832 1.00 97.88 102 TYR A N 1
ATOM 768 C CA . TYR A 1 102 ? 1.295 -3.517 -11.676 1.00 97.88 102 TYR A CA 1
ATOM 769 C C . TYR A 1 102 ? 0.622 -4.448 -10.660 1.00 97.88 102 TYR A C 1
ATOM 771 O O . TYR A 1 102 ? 1.032 -4.505 -9.498 1.00 97.88 102 TYR A O 1
ATOM 779 N N . PHE A 1 103 ? -0.371 -5.223 -11.106 1.00 97.69 103 PHE A N 1
ATOM 780 C CA . PHE A 1 103 ? -1.156 -6.092 -10.235 1.00 97.69 103 PHE A CA 1
ATOM 781 C C . PHE A 1 103 ? -0.319 -7.244 -9.677 1.00 97.69 103 PHE A C 1
ATOM 783 O O . PHE A 1 103 ? -0.457 -7.554 -8.502 1.00 97.69 103 PHE A O 1
ATOM 790 N N . ALA A 1 104 ? 0.649 -7.792 -10.423 1.00 97.94 104 ALA A N 1
ATOM 791 C CA . ALA A 1 104 ? 1.577 -8.778 -9.860 1.00 97.94 104 ALA A CA 1
ATOM 792 C C . ALA A 1 104 ? 2.442 -8.203 -8.721 1.00 97.94 104 ALA A C 1
ATOM 794 O O . ALA A 1 104 ? 2.738 -8.907 -7.752 1.00 97.94 104 ALA A O 1
ATOM 795 N N . ALA A 1 105 ? 2.861 -6.936 -8.815 1.00 98.25 105 ALA A N 1
ATOM 796 C CA . ALA A 1 105 ? 3.612 -6.278 -7.749 1.00 98.25 105 ALA A CA 1
ATOM 797 C C . ALA A 1 105 ? 2.729 -5.979 -6.525 1.00 98.25 105 ALA A C 1
ATOM 799 O O . ALA A 1 105 ? 3.154 -6.231 -5.394 1.00 98.25 105 ALA A O 1
ATOM 800 N N . ALA A 1 106 ? 1.498 -5.505 -6.744 1.00 97.94 106 ALA A N 1
ATOM 801 C CA . ALA A 1 106 ? 0.518 -5.288 -5.682 1.00 97.94 106 ALA A CA 1
ATOM 802 C C . ALA A 1 106 ? 0.142 -6.606 -4.979 1.00 97.94 106 ALA A C 1
ATOM 804 O O . ALA A 1 106 ? 0.204 -6.686 -3.753 1.00 97.94 106 ALA A O 1
ATOM 805 N N . ASP A 1 107 ? -0.141 -7.671 -5.735 1.00 97.69 107 ASP A N 1
ATOM 806 C CA . ASP A 1 107 ? -0.440 -9.013 -5.218 1.00 97.69 107 ASP A CA 1
ATOM 807 C C . ASP A 1 107 ? 0.706 -9.564 -4.376 1.00 97.69 107 ASP A C 1
ATOM 809 O O . ASP A 1 107 ? 0.490 -10.130 -3.303 1.00 97.69 107 ASP A O 1
ATOM 813 N N . LYS A 1 108 ? 1.949 -9.374 -4.829 1.00 98.00 108 LYS A N 1
ATOM 814 C CA . LYS A 1 108 ? 3.136 -9.781 -4.074 1.00 98.00 108 LYS A CA 1
ATOM 815 C C . LYS A 1 108 ? 3.224 -9.065 -2.726 1.00 98.00 108 LYS A C 1
ATOM 817 O O . LYS A 1 108 ? 3.593 -9.704 -1.738 1.00 98.00 108 LYS A O 1
ATOM 822 N N . LEU A 1 109 ? 2.904 -7.771 -2.684 1.00 98.19 109 LEU A N 1
ATOM 823 C CA . LEU A 1 109 ? 2.861 -6.992 -1.449 1.00 98.19 109 LEU A CA 1
ATOM 824 C C . LEU A 1 109 ? 1.716 -7.472 -0.538 1.00 98.19 109 LEU A C 1
ATOM 826 O O . LEU A 1 109 ? 1.958 -7.783 0.627 1.00 98.19 109 LEU A O 1
ATOM 830 N N . MET A 1 110 ? 0.503 -7.638 -1.077 1.00 97.25 110 MET A N 1
ATOM 831 C CA . MET A 1 110 ? -0.666 -8.170 -0.356 1.00 97.25 110 MET A CA 1
ATOM 832 C C . MET A 1 110 ? -0.415 -9.563 0.228 1.00 97.25 110 MET A C 1
ATOM 834 O O . MET A 1 110 ? -0.788 -9.838 1.367 1.00 97.25 110 MET A O 1
ATOM 838 N N . ALA A 1 111 ? 0.298 -10.430 -0.493 1.00 97.38 111 ALA A N 1
ATOM 839 C CA . ALA A 1 111 ? 0.630 -11.783 -0.050 1.00 97.38 111 ALA A CA 1
ATOM 840 C C . ALA A 1 111 ? 1.534 -11.841 1.196 1.00 97.38 111 ALA A C 1
ATOM 842 O O . ALA A 1 111 ? 1.717 -12.918 1.767 1.00 97.38 111 ALA A O 1
ATOM 843 N N . LYS A 1 112 ? 2.118 -10.715 1.625 1.00 97.31 112 LYS A N 1
ATOM 844 C CA . LYS A 1 112 ? 2.878 -10.620 2.881 1.00 97.31 112 LYS A CA 1
ATOM 845 C C . LYS A 1 112 ? 2.004 -10.417 4.102 1.00 97.31 112 LYS A C 1
ATOM 847 O O . LYS A 1 112 ? 2.471 -10.647 5.217 1.00 97.31 112 LYS A O 1
ATOM 852 N N . CYS A 1 113 ? 0.774 -9.966 3.904 1.00 96.50 113 CYS A N 1
ATOM 853 C CA . CYS A 1 113 ? -0.116 -9.684 5.004 1.00 96.50 113 CYS A CA 1
ATOM 854 C C . CYS A 1 113 ? -0.671 -10.979 5.602 1.00 96.50 113 CYS A C 1
ATOM 856 O O . CYS A 1 113 ? -0.972 -11.922 4.862 1.00 96.50 113 CYS A O 1
ATOM 858 N N . PRO A 1 114 ? -0.801 -11.055 6.939 1.00 90.12 114 PRO A N 1
ATOM 859 C CA . PRO A 1 114 ? -1.489 -12.166 7.579 1.00 90.12 114 PRO A CA 1
ATOM 860 C C . PRO A 1 114 ? -2.909 -12.307 7.020 1.00 90.12 114 PRO A C 1
ATOM 862 O O . PRO A 1 114 ? -3.594 -11.302 6.830 1.00 90.12 114 PRO A O 1
ATOM 865 N N . ARG A 1 115 ? -3.325 -13.549 6.757 1.00 74.31 115 ARG A N 1
ATOM 866 C CA . ARG A 1 115 ? -4.707 -13.880 6.386 1.00 74.31 115 ARG A CA 1
ATOM 867 C C . ARG A 1 115 ? -5.598 -13.972 7.615 1.00 74.31 115 ARG A C 1
ATOM 869 O O . ARG A 1 115 ? -5.100 -14.478 8.647 1.00 74.31 115 ARG A O 1
#

Foldseek 3Di:
DDDDDDDPPDPPPPPDPLPDADPLLVLLLVLLVVCLVDPVSLVLVLLLVVLVVVLVVDPDPVSNVVSVVSNVVSLVVNHPSNVSSVCCVVVDDCVDSSNVSNVVSVVVSNVPHDD